Protein AF-A0A5D6XQR3-F1 (afdb_monomer)

Secondary structure (DSSP, 8-state):
--S-TTTT--TT-S---SSS-HHHHHHHHHHHHHHHHHHHH---TT--TTTTHHHHHHHHHHHHHHHHHHHTTTS-GGG-HHHHHHHHHHHHHHHH--SPTTS--SSTTHHHHHHHHHHHHHHHHHHHHHHHHHHHHHHHHS-HHHHHHHHHHHHHHHHHHHHHHHHHHHHT-

Mean predicted aligned error: 10.14 Å

Foldseek 3Di:
DDPPPPPPDPLVPPDPPPDDDPPVVLVVLVLLLVLLLCLLPDPDCQDCPSNRSSNVLVVLVVCLCVPCVVCVPPDDQVVDPSSVVNVNSLLSCLVVPPADPVDDRSRPCSNVSVVVVVVVVVVVVVVVVVVVVVVVVVVVPDDPVVVVVVVVVVVVVVVVVVVVVVVVVVVVD

Sequence (173 aa):
MDRDSFVGMDVDGAGATPGGSRGAHEEKFRVYNDALLHAAACQESSCQAHSGRCHKVKASIDHFVRCYGPRRRSSPIESCDSCSKIWGLLCFHAKTCATPFGQHCVVSQCDYLREKIARKRERDQAELRQARERLQTKLEEWPVERRVAQVEADRQHVLQLIAEIQAERARRQ

pLDDT: mean 83.68, std 18.58, range [28.52, 97.44]

Structure (mmCIF, N/CA/C/O backbone):
data_AF-A0A5D6XQR3-F1
#
_entry.id   AF-A0A5D6XQR3-F1
#
loop_
_atom_site.group_PDB
_atom_site.id
_atom_site.type_symbol
_atom_site.label_atom_id
_atom_site.label_alt_id
_atom_site.label_comp_id
_atom_site.label_asym_id
_atom_site.label_entity_id
_atom_site.label_seq_id
_atom_site.pdbx_PDB_ins_code
_atom_site.Cartn_x
_atom_site.Cartn_y
_atom_site.Cartn_z
_atom_site.occupancy
_atom_site.B_iso_or_equiv
_atom_site.auth_seq_id
_atom_site.auth_comp_id
_atom_site.auth_asym_id
_atom_site.auth_atom_id
_atom_site.pdbx_PDB_model_num
ATOM 1 N N . MET A 1 1 ? -18.770 -8.205 -15.101 1.00 31.78 1 MET A N 1
ATOM 2 C CA . MET A 1 1 ? -18.619 -7.248 -13.984 1.00 31.78 1 MET A CA 1
ATOM 3 C C . MET A 1 1 ? -17.264 -7.504 -13.364 1.00 31.78 1 MET A C 1
ATOM 5 O O . MET A 1 1 ? -17.109 -8.399 -12.539 1.00 31.78 1 MET A O 1
ATOM 9 N N . ASP A 1 2 ? -16.285 -6.802 -13.912 1.00 28.52 2 ASP A N 1
ATOM 10 C CA . ASP A 1 2 ? -14.857 -7.038 -13.768 1.00 28.52 2 ASP A CA 1
ATOM 11 C C . ASP A 1 2 ? -14.371 -6.906 -12.326 1.00 28.52 2 ASP A C 1
ATOM 13 O O . ASP A 1 2 ? -14.610 -5.916 -11.636 1.00 28.52 2 ASP A O 1
ATOM 17 N N . ARG A 1 3 ? -13.678 -7.952 -11.868 1.00 37.22 3 ARG A N 1
ATOM 18 C CA . ARG A 1 3 ? -13.113 -8.088 -10.518 1.00 37.22 3 ARG A CA 1
ATOM 19 C C . ARG A 1 3 ? -11.770 -7.363 -10.353 1.00 37.22 3 ARG A C 1
ATOM 21 O O . ARG A 1 3 ? -11.216 -7.393 -9.257 1.00 37.22 3 ARG A O 1
ATOM 28 N N . ASP A 1 4 ? -11.282 -6.705 -11.407 1.00 33.03 4 ASP A N 1
ATOM 29 C CA . ASP A 1 4 ? -9.886 -6.271 -11.541 1.00 33.03 4 ASP A CA 1
ATOM 30 C C . ASP A 1 4 ? -9.692 -4.792 -11.936 1.00 33.03 4 ASP A C 1
ATOM 32 O O . ASP A 1 4 ? -8.592 -4.381 -12.280 1.00 33.03 4 ASP A O 1
ATOM 36 N N . SER A 1 5 ? -10.695 -3.922 -11.784 1.00 35.81 5 SER A N 1
ATOM 37 C CA . SER A 1 5 ? -10.528 -2.472 -12.039 1.00 35.81 5 SER A CA 1
ATOM 38 C C . SER A 1 5 ? -9.823 -1.693 -10.909 1.00 35.81 5 SER A C 1
ATOM 40 O O . SER A 1 5 ? -9.875 -0.470 -10.872 1.00 35.81 5 SER A O 1
ATOM 42 N N . PHE A 1 6 ? -9.149 -2.374 -9.974 1.00 40.75 6 PHE A N 1
ATOM 43 C CA . PHE A 1 6 ? -8.362 -1.753 -8.891 1.00 40.75 6 PHE A CA 1
ATOM 44 C C . PHE A 1 6 ? -6.855 -1.699 -9.222 1.00 40.75 6 PHE A C 1
ATOM 46 O O . PHE A 1 6 ? -6.012 -1.551 -8.335 1.00 40.75 6 PHE A O 1
ATOM 53 N N . VAL A 1 7 ? -6.487 -1.875 -10.495 1.00 38.91 7 VAL A N 1
ATOM 54 C CA . VAL A 1 7 ? -5.103 -1.774 -10.979 1.00 38.91 7 VAL A CA 1
ATOM 55 C C . VAL A 1 7 ? -4.831 -0.320 -11.362 1.00 38.91 7 VAL A C 1
ATOM 57 O O . VAL A 1 7 ? -4.907 0.083 -12.514 1.00 38.91 7 VAL A O 1
ATOM 60 N N . GLY A 1 8 ? -4.593 0.481 -10.330 1.00 32.59 8 GLY A N 1
ATOM 61 C CA . GLY A 1 8 ? -4.139 1.870 -10.438 1.00 32.59 8 GLY A CA 1
ATOM 62 C C . GLY A 1 8 ? -3.599 2.432 -9.123 1.00 32.59 8 GLY A C 1
ATOM 63 O O . GLY A 1 8 ? -3.288 3.612 -9.040 1.00 32.59 8 GLY A O 1
ATOM 64 N N . MET A 1 9 ? -3.490 1.608 -8.072 1.00 36.25 9 MET A N 1
ATOM 65 C CA . MET A 1 9 ? -2.838 2.015 -6.832 1.00 36.25 9 MET A CA 1
ATOM 66 C C . MET A 1 9 ? -1.393 1.533 -6.836 1.00 36.25 9 MET A C 1
ATOM 68 O O . MET A 1 9 ? -1.039 0.480 -6.279 1.00 36.25 9 MET A O 1
ATOM 72 N N . ASP A 1 10 ? -0.547 2.367 -7.428 1.00 34.56 10 ASP A N 1
ATOM 73 C CA . ASP A 1 10 ? 0.763 2.631 -6.862 1.00 34.56 10 ASP A CA 1
ATOM 74 C C . ASP A 1 10 ? 0.554 2.980 -5.388 1.00 34.56 10 ASP A C 1
ATOM 76 O O . ASP A 1 10 ? 0.169 4.078 -5.001 1.00 34.56 10 ASP A O 1
ATOM 80 N N . VAL A 1 11 ? 0.809 1.999 -4.528 1.00 43.41 11 VAL A N 1
ATOM 81 C CA . VAL A 1 11 ? 0.974 2.197 -3.082 1.00 43.41 11 VAL A CA 1
ATOM 82 C C . VAL A 1 11 ? 2.334 2.869 -2.781 1.00 43.41 11 VAL A C 1
ATOM 84 O O . VAL A 1 11 ? 2.748 2.960 -1.627 1.00 43.41 11 VAL A O 1
ATOM 87 N N . ASP A 1 12 ? 2.978 3.397 -3.827 1.00 35.31 12 ASP A N 1
ATOM 88 C CA . ASP A 1 12 ? 4.048 4.394 -3.809 1.00 35.31 12 ASP A CA 1
ATOM 89 C C . ASP A 1 12 ? 3.540 5.809 -4.188 1.00 35.31 12 ASP A C 1
ATOM 91 O O . ASP A 1 12 ? 4.291 6.778 -4.137 1.00 35.31 12 ASP A O 1
ATOM 95 N N . GLY A 1 13 ? 2.244 5.961 -4.492 1.00 33.31 13 GLY A N 1
ATOM 96 C CA . GLY A 1 13 ? 1.577 7.206 -4.890 1.00 33.31 13 GLY A CA 1
ATOM 97 C C . GLY A 1 13 ? 0.946 8.001 -3.743 1.00 33.31 13 GLY A C 1
ATOM 98 O O . GLY A 1 13 ? -0.035 8.712 -3.950 1.00 33.31 13 GLY A O 1
ATOM 99 N N . ALA A 1 14 ? 1.481 7.918 -2.523 1.00 37.09 14 ALA A N 1
ATOM 100 C CA . ALA A 1 14 ? 1.192 8.928 -1.507 1.00 37.09 14 ALA A CA 1
ATOM 101 C C . ALA A 1 14 ? 2.046 10.169 -1.808 1.00 37.09 14 ALA A C 1
ATOM 103 O O . ALA A 1 14 ? 3.118 10.323 -1.236 1.00 37.09 14 ALA A O 1
ATOM 104 N N . GLY A 1 15 ? 1.587 11.004 -2.748 1.00 32.38 15 GLY A N 1
ATOM 105 C CA . GLY A 1 15 ? 2.102 12.351 -3.008 1.00 32.38 15 GLY A CA 1
ATOM 106 C C . GLY A 1 15 ? 3.623 12.441 -3.137 1.00 32.38 15 GLY A C 1
ATOM 107 O O . GLY A 1 15 ? 4.309 12.797 -2.183 1.00 32.38 15 GLY A O 1
ATOM 108 N N . ALA A 1 16 ? 4.155 1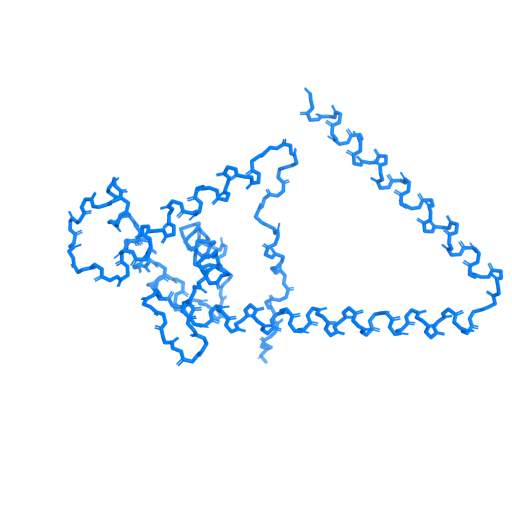2.183 -4.332 1.00 32.00 16 ALA A N 1
ATOM 109 C CA . ALA A 1 16 ? 5.540 12.511 -4.648 1.00 32.00 16 ALA A CA 1
ATOM 110 C C . ALA A 1 16 ? 5.727 14.042 -4.711 1.00 32.00 16 ALA A C 1
ATOM 112 O O . ALA A 1 16 ? 5.756 14.649 -5.778 1.00 32.00 16 ALA A O 1
ATOM 113 N N . THR A 1 17 ? 5.877 14.679 -3.551 1.00 33.94 17 THR A N 1
ATOM 114 C CA . THR A 1 17 ? 6.696 15.882 -3.409 1.00 33.94 17 THR A CA 1
ATOM 115 C C . THR A 1 17 ? 8.164 15.423 -3.361 1.00 33.94 17 THR A C 1
ATOM 117 O O . THR A 1 17 ? 8.584 14.789 -2.393 1.00 33.94 17 THR A O 1
ATOM 120 N N . PRO A 1 18 ? 8.985 15.683 -4.392 1.00 39.22 18 PRO A N 1
ATOM 121 C CA . PRO A 1 18 ? 10.409 15.414 -4.368 1.00 39.22 18 PRO A CA 1
ATOM 122 C C . PRO A 1 18 ? 11.089 16.512 -3.547 1.00 39.22 18 PRO A C 1
ATOM 124 O O . PRO A 1 18 ? 11.074 17.680 -3.929 1.00 39.22 18 PRO A O 1
ATOM 127 N N . GLY A 1 19 ? 11.693 16.139 -2.421 1.00 35.62 19 GLY A N 1
ATOM 128 C CA . GLY A 1 19 ? 12.667 17.007 -1.753 1.00 35.62 19 GLY A CA 1
ATOM 129 C C . GLY A 1 19 ? 12.828 16.795 -0.254 1.00 35.62 19 GLY A C 1
ATOM 130 O O . GLY A 1 19 ? 13.923 16.965 0.264 1.00 35.62 19 GLY A O 1
ATOM 131 N N . GLY A 1 20 ? 11.797 16.340 0.456 1.00 43.81 20 GLY A N 1
ATOM 132 C CA . GLY A 1 20 ? 11.900 16.090 1.892 1.00 43.81 20 GLY A CA 1
ATOM 133 C C . GLY A 1 20 ? 10.662 15.388 2.432 1.00 43.81 20 GLY A C 1
ATOM 134 O O . GLY A 1 20 ? 9.575 15.579 1.903 1.00 43.81 20 GLY A O 1
ATOM 135 N N . SER A 1 21 ? 10.826 14.599 3.500 1.00 52.78 21 SER A N 1
ATOM 136 C CA . SER A 1 21 ? 9.7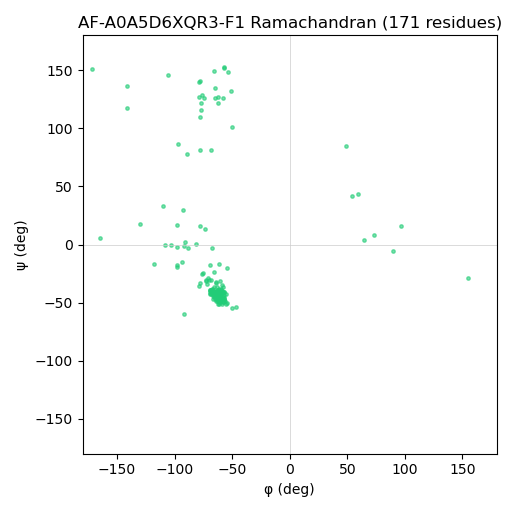44 13.988 4.300 1.00 52.78 21 SER A CA 1
ATOM 137 C C . SER A 1 21 ? 9.321 12.533 4.005 1.00 52.78 21 SER A C 1
ATOM 139 O O . SER A 1 21 ? 8.313 12.093 4.548 1.00 52.78 21 SER A O 1
ATOM 141 N N . ARG A 1 22 ? 10.084 11.692 3.281 1.00 56.75 22 ARG A N 1
ATOM 142 C CA . ARG A 1 22 ? 9.806 10.227 3.334 1.00 56.75 22 ARG A CA 1
ATOM 143 C C . ARG A 1 22 ? 9.956 9.681 4.762 1.00 56.75 22 ARG A C 1
ATOM 145 O O . ARG A 1 22 ? 9.067 8.990 5.243 1.00 56.75 22 ARG A O 1
ATOM 152 N N . GLY A 1 23 ? 11.024 10.079 5.459 1.00 60.25 23 GLY A N 1
ATOM 153 C CA . GLY A 1 23 ? 11.268 9.683 6.852 1.00 60.25 23 GLY A CA 1
ATOM 154 C C . GLY A 1 23 ? 10.279 10.289 7.854 1.00 60.25 23 GLY A C 1
ATOM 155 O O . GLY A 1 23 ? 9.772 9.582 8.714 1.00 60.25 23 GLY A O 1
ATOM 156 N N . ALA A 1 24 ? 9.936 11.575 7.720 1.00 68.00 24 ALA A N 1
ATOM 157 C CA . ALA A 1 24 ? 9.005 12.227 8.647 1.00 68.00 24 ALA A CA 1
ATOM 158 C C . ALA A 1 24 ? 7.543 11.778 8.444 1.00 68.00 24 ALA A C 1
ATOM 160 O O . ALA A 1 24 ? 6.783 11.681 9.409 1.00 68.00 24 ALA A O 1
ATOM 161 N N . HIS A 1 25 ? 7.146 11.441 7.212 1.00 72.19 25 HIS A N 1
ATOM 162 C CA . HIS A 1 25 ? 5.844 10.830 6.943 1.00 72.19 25 HIS A CA 1
ATOM 163 C C . HIS A 1 25 ? 5.749 9.396 7.489 1.00 72.19 25 HIS A C 1
ATOM 165 O O . HIS A 1 25 ? 4.723 9.020 8.057 1.00 72.19 25 HIS A O 1
ATOM 171 N N . GLU A 1 26 ? 6.823 8.611 7.372 1.00 79.38 26 GLU A N 1
ATOM 172 C CA . GLU A 1 26 ? 6.895 7.265 7.948 1.00 79.38 26 GLU A CA 1
ATOM 173 C C . GLU A 1 26 ? 6.857 7.297 9.482 1.00 79.38 26 GLU A C 1
ATOM 175 O O . GLU A 1 26 ? 6.100 6.543 10.089 1.00 79.38 26 GLU A O 1
ATOM 180 N N . GLU A 1 27 ? 7.591 8.219 10.109 1.00 84.00 27 GLU A N 1
ATOM 181 C CA . GLU A 1 27 ? 7.589 8.395 11.565 1.00 84.00 27 GLU A CA 1
ATOM 182 C C . GLU A 1 27 ? 6.199 8.764 12.092 1.00 84.00 27 GLU A C 1
ATOM 184 O O . GLU A 1 27 ? 5.710 8.190 13.067 1.00 84.00 27 GLU A O 1
ATOM 189 N N . LYS A 1 28 ? 5.490 9.653 11.385 1.00 85.69 28 LYS A N 1
ATOM 190 C CA . LYS A 1 28 ? 4.088 9.945 11.692 1.00 85.69 28 LYS A CA 1
ATOM 191 C C . LYS A 1 28 ? 3.254 8.662 11.669 1.00 85.69 28 LYS A C 1
ATOM 193 O O . LYS A 1 28 ? 2.511 8.412 12.614 1.00 85.69 28 LYS A O 1
ATOM 198 N N . PHE A 1 29 ? 3.371 7.833 10.632 1.00 87.44 29 PHE A N 1
ATOM 199 C CA . PHE A 1 29 ? 2.627 6.575 10.588 1.00 87.44 29 PHE A CA 1
ATOM 200 C C . PHE A 1 29 ? 3.009 5.605 11.704 1.00 87.44 29 PHE A C 1
ATOM 202 O O . PHE A 1 29 ? 2.103 4.972 12.235 1.00 87.44 29 PHE A O 1
ATOM 209 N N . ARG A 1 30 ? 4.279 5.525 12.118 1.00 90.62 30 ARG A N 1
ATOM 210 C CA . ARG A 1 30 ? 4.698 4.707 13.272 1.00 90.62 30 ARG A CA 1
ATOM 211 C C . ARG A 1 30 ? 3.978 5.129 14.551 1.00 90.62 30 ARG A C 1
ATOM 213 O O . ARG A 1 30 ? 3.299 4.312 15.164 1.00 90.62 30 ARG A O 1
ATOM 220 N N . VAL A 1 31 ? 4.001 6.422 14.872 1.0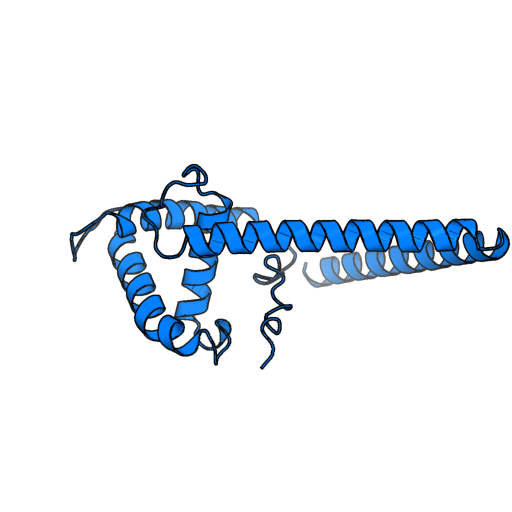0 90.12 31 VAL A N 1
ATOM 221 C CA . VAL A 1 31 ? 3.318 6.975 16.055 1.00 90.12 31 VAL A CA 1
ATOM 222 C C . VAL A 1 31 ? 1.804 6.720 16.024 1.00 90.12 31 VAL A C 1
ATOM 224 O O . VAL A 1 31 ? 1.187 6.435 17.054 1.00 90.12 31 VAL A O 1
ATOM 227 N N . TYR A 1 32 ? 1.177 6.831 14.850 1.00 91.62 32 TYR A N 1
ATOM 228 C CA . TYR A 1 32 ? -0.251 6.539 14.692 1.00 91.62 32 TYR A CA 1
ATOM 229 C C . TYR A 1 32 ? -0.559 5.033 14.668 1.00 91.62 32 TYR A C 1
ATOM 231 O O . TYR A 1 32 ? -1.670 4.652 15.033 1.00 91.62 32 TYR A O 1
ATOM 239 N N . ASN A 1 33 ? 0.390 4.179 14.282 1.00 93.56 33 ASN A N 1
ATOM 240 C CA . ASN A 1 33 ? 0.237 2.725 14.265 1.00 93.56 33 ASN A CA 1
ATOM 241 C C . ASN A 1 33 ? 0.158 2.151 15.685 1.00 93.56 33 ASN A C 1
ATOM 243 O O . ASN A 1 33 ? -0.687 1.299 15.950 1.00 93.56 33 ASN A O 1
ATOM 247 N N . ASP A 1 34 ? 0.949 2.680 16.617 1.00 92.94 34 ASP A N 1
ATOM 248 C CA . ASP A 1 34 ? 0.853 2.291 18.029 1.00 92.94 34 ASP A CA 1
ATOM 249 C C . ASP A 1 34 ? -0.509 2.682 18.617 1.00 92.94 34 ASP A C 1
ATOM 251 O O . ASP A 1 34 ? -1.174 1.885 19.280 1.00 92.94 34 ASP A O 1
ATOM 255 N N . ALA A 1 35 ? -0.980 3.893 18.299 1.00 94.00 35 ALA A N 1
ATOM 256 C CA . ALA A 1 35 ? -2.309 4.343 18.701 1.00 94.00 35 ALA A CA 1
ATOM 257 C C . ALA A 1 35 ? -3.431 3.508 18.059 1.00 94.00 35 ALA A C 1
ATOM 259 O O . ALA A 1 35 ? -4.465 3.306 18.691 1.00 94.00 35 ALA A O 1
ATOM 260 N N . LEU A 1 36 ? -3.239 3.018 16.829 1.00 95.06 36 LEU A N 1
ATOM 261 C CA . LEU A 1 36 ? -4.174 2.130 16.133 1.00 95.06 36 LEU A CA 1
ATOM 262 C C . LEU A 1 36 ? -4.278 0.763 16.805 1.00 95.06 36 LEU A C 1
ATOM 264 O O . LEU A 1 36 ? -5.390 0.292 17.042 1.00 95.06 36 LEU A O 1
ATOM 268 N N . LEU A 1 37 ? -3.140 0.155 17.139 1.00 94.69 37 LEU A N 1
ATOM 269 C CA . LEU A 1 37 ? -3.084 -1.106 17.877 1.00 94.69 37 LEU A CA 1
ATOM 270 C C . LEU A 1 37 ? -3.812 -0.991 19.217 1.00 94.69 37 LEU A C 1
ATOM 272 O O . LEU A 1 37 ? -4.667 -1.817 19.534 1.00 94.69 37 LEU A O 1
ATOM 276 N N . HIS A 1 38 ? -3.527 0.073 19.968 1.00 95.19 38 HIS A N 1
ATOM 277 C CA . HIS A 1 38 ? -4.215 0.337 21.223 1.00 95.19 38 HIS A CA 1
ATOM 278 C C . HIS A 1 38 ? -5.720 0.572 21.012 1.00 95.19 38 HIS A C 1
ATOM 280 O O . HIS A 1 38 ? -6.540 -0.038 21.696 1.00 95.19 38 HIS A O 1
ATOM 286 N N . ALA A 1 39 ? -6.105 1.419 20.052 1.00 95.06 39 ALA A N 1
ATOM 287 C CA . ALA A 1 39 ? -7.504 1.736 19.766 1.00 95.06 39 ALA A CA 1
ATOM 288 C C . ALA A 1 39 ? -8.333 0.498 19.395 1.00 95.06 39 ALA A C 1
ATOM 290 O O . ALA A 1 39 ? -9.501 0.435 19.772 1.00 95.06 39 ALA A O 1
ATOM 291 N N . ALA A 1 40 ? -7.734 -0.475 18.702 1.00 92.44 40 ALA A N 1
ATOM 292 C CA . ALA A 1 40 ? -8.390 -1.717 18.303 1.00 92.44 40 ALA A CA 1
ATOM 293 C C . ALA A 1 40 ? -8.724 -2.649 19.484 1.00 92.44 40 ALA A C 1
ATOM 295 O O . ALA A 1 40 ? -9.712 -3.374 19.422 1.00 92.44 40 ALA A O 1
ATOM 296 N N . ALA A 1 41 ? -7.932 -2.618 20.561 1.00 91.88 41 ALA A N 1
ATOM 297 C CA . ALA A 1 41 ? -8.167 -3.415 21.772 1.00 91.88 41 ALA A CA 1
ATOM 298 C C . ALA A 1 41 ? -8.882 -2.632 22.891 1.00 91.88 41 ALA A C 1
ATOM 300 O O . ALA A 1 41 ? -9.436 -3.215 23.822 1.00 91.88 41 ALA A O 1
ATOM 301 N N . CYS A 1 42 ? -8.859 -1.302 22.830 1.00 94.56 42 CYS A N 1
ATOM 302 C CA . CYS A 1 42 ? -9.394 -0.435 23.869 1.00 94.56 42 CYS A CA 1
ATOM 303 C C . CYS A 1 42 ? -10.930 -0.380 23.819 1.00 94.56 42 CYS A C 1
ATOM 305 O O . CYS A 1 42 ? -11.509 -0.007 22.801 1.00 94.56 42 CYS A O 1
ATOM 307 N N . GLN A 1 43 ? -11.599 -0.618 24.949 1.00 92.44 43 GLN A N 1
ATOM 308 C CA . GLN A 1 43 ? -13.062 -0.488 25.073 1.00 92.44 43 GLN A CA 1
ATOM 309 C C . GLN A 1 43 ? -13.508 0.893 25.582 1.00 92.44 43 GLN A C 1
ATOM 311 O O . GLN A 1 43 ? -14.662 1.274 25.417 1.00 92.44 43 GLN A O 1
ATOM 316 N N . GLU A 1 44 ? -12.594 1.687 26.143 1.00 93.19 44 GLU A N 1
ATOM 317 C CA . GLU A 1 44 ? -12.930 2.974 26.753 1.00 93.19 44 GLU A CA 1
ATOM 318 C C . GLU A 1 44 ? -13.224 4.065 25.709 1.00 93.19 44 GLU A C 1
ATOM 320 O O . GLU A 1 44 ? -12.418 4.334 24.811 1.00 93.19 44 GLU A O 1
ATOM 325 N N . SER A 1 45 ? -14.387 4.708 25.815 1.00 86.25 45 SER A N 1
ATOM 326 C CA . SER A 1 45 ? -14.870 5.710 24.853 1.00 86.25 45 SER A CA 1
ATOM 327 C C . SER A 1 45 ? -14.099 7.037 24.919 1.00 86.25 45 SER A C 1
ATOM 329 O O . SER A 1 45 ? -13.857 7.664 23.883 1.00 86.25 45 SER A O 1
ATOM 331 N N . SER A 1 46 ? -13.650 7.432 26.113 1.00 87.88 46 SER A N 1
ATOM 332 C CA . SER A 1 46 ? -12.918 8.676 26.400 1.00 87.88 46 SER A CA 1
ATOM 333 C C . SER A 1 46 ? -11.441 8.446 26.752 1.00 87.88 46 SER A C 1
ATOM 335 O O . SER A 1 46 ? -10.866 9.173 27.563 1.00 87.88 46 SER A O 1
ATOM 337 N N . CYS A 1 47 ? -10.815 7.434 26.148 1.00 92.31 47 CYS A N 1
ATOM 338 C CA . CYS A 1 47 ? -9.429 7.070 26.433 1.00 92.31 47 CYS A CA 1
ATOM 339 C C . CYS A 1 47 ? -8.435 8.177 26.024 1.00 92.31 47 CYS A C 1
ATOM 341 O O . CYS A 1 47 ? -8.384 8.588 24.860 1.00 92.31 47 CYS A O 1
ATOM 343 N N . GLN A 1 48 ? -7.595 8.609 26.970 1.00 92.06 48 GLN A N 1
ATOM 344 C CA . GLN A 1 48 ? -6.566 9.641 26.763 1.00 92.06 48 GLN A CA 1
ATOM 345 C C . GLN A 1 48 ? -5.195 9.083 26.336 1.00 92.06 48 GLN A C 1
ATOM 347 O O . GLN A 1 48 ? -4.246 9.847 26.133 1.00 92.06 48 GLN A O 1
ATOM 352 N N . ALA A 1 49 ? -5.071 7.764 26.155 1.00 91.12 49 ALA A N 1
ATOM 353 C CA . ALA A 1 49 ? -3.824 7.126 25.739 1.00 91.12 49 ALA A CA 1
ATOM 354 C C . ALA A 1 49 ? -3.292 7.678 24.400 1.00 91.12 49 ALA A C 1
ATOM 356 O O . ALA A 1 49 ? -4.046 8.141 23.533 1.00 91.12 49 ALA A O 1
ATOM 357 N N . HIS A 1 50 ? -1.967 7.613 24.227 1.00 90.50 50 HIS A N 1
ATOM 358 C CA . HIS A 1 50 ? -1.245 8.164 23.072 1.00 90.50 50 HIS A CA 1
ATOM 359 C C . HIS A 1 50 ? -1.550 9.652 22.824 1.00 90.50 50 HIS A C 1
ATOM 361 O O . HIS A 1 50 ? -1.754 10.061 21.681 1.00 90.50 50 HIS A O 1
ATOM 367 N N . SER A 1 51 ? -1.613 10.460 2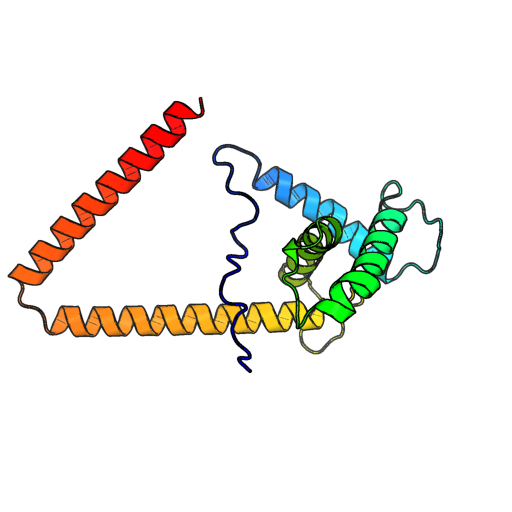3.888 1.00 90.56 51 SER A N 1
ATOM 368 C CA . SER A 1 51 ? -1.917 11.899 23.808 1.00 90.56 51 SER A CA 1
ATOM 369 C C . SER A 1 51 ? -3.289 12.179 23.166 1.00 90.56 51 SER A C 1
ATOM 371 O O . SER A 1 51 ? -3.413 13.026 22.279 1.00 90.56 51 SER A O 1
ATOM 373 N N . GLY A 1 52 ? -4.311 11.404 23.547 1.00 89.56 52 GLY A N 1
ATOM 374 C CA . GLY A 1 52 ? -5.677 11.516 23.019 1.00 89.56 52 GLY A CA 1
ATOM 375 C C . GLY A 1 52 ? -5.864 11.002 21.584 1.00 89.56 52 GLY A C 1
ATOM 376 O O . GLY A 1 52 ? -6.931 11.180 20.990 1.00 89.56 52 GLY A O 1
ATOM 377 N N . ARG A 1 53 ? -4.850 10.359 20.985 1.00 91.62 53 ARG A N 1
ATOM 378 C CA . ARG A 1 53 ? -4.959 9.798 19.625 1.00 91.62 53 ARG A CA 1
ATOM 379 C C . ARG A 1 53 ? -5.861 8.570 19.568 1.00 91.62 53 ARG A C 1
ATOM 381 O O . ARG A 1 53 ? -6.492 8.377 18.534 1.00 91.62 53 ARG A O 1
ATOM 388 N N . CYS A 1 54 ? -5.972 7.793 20.650 1.00 93.69 54 CYS A N 1
ATOM 389 C CA . CYS A 1 54 ? -6.854 6.622 20.716 1.00 93.69 54 CYS A CA 1
ATOM 390 C C . CYS A 1 54 ? -8.283 6.965 20.260 1.00 93.69 54 CYS A C 1
ATOM 392 O O . CYS A 1 54 ? -8.782 6.390 19.293 1.00 93.69 54 CYS A O 1
ATOM 394 N N . HIS A 1 55 ? -8.894 7.983 20.874 1.00 92.38 55 HIS A N 1
ATOM 395 C CA . HIS A 1 55 ? -10.241 8.442 20.531 1.00 92.38 55 HIS A CA 1
ATOM 396 C C . HIS A 1 55 ? -10.370 8.862 19.053 1.00 92.38 55 HIS A C 1
ATOM 398 O O . HIS A 1 55 ? -11.306 8.456 18.363 1.00 92.38 55 HIS A O 1
ATOM 404 N N . LYS A 1 56 ? -9.392 9.614 18.525 1.00 91.44 56 LYS A N 1
ATOM 405 C CA . LYS A 1 56 ? -9.381 10.050 17.114 1.00 91.44 56 LYS A CA 1
ATOM 406 C C . LYS A 1 56 ? -9.283 8.877 16.141 1.00 91.44 56 LYS A C 1
ATOM 408 O O . LYS A 1 56 ? -9.936 8.881 15.096 1.00 91.44 56 LYS A O 1
ATOM 413 N N . VAL A 1 57 ? -8.460 7.882 16.468 1.00 93.12 57 VAL A N 1
ATOM 414 C CA . VAL A 1 57 ? -8.293 6.691 15.635 1.00 93.12 57 VAL A CA 1
ATOM 415 C C . VAL A 1 57 ? -9.561 5.838 15.660 1.00 93.12 57 VAL A C 1
ATOM 417 O O . VAL A 1 57 ? -10.020 5.454 14.588 1.00 93.12 57 VAL A O 1
ATOM 420 N N . LYS A 1 58 ? -10.195 5.638 16.824 1.00 93.31 58 LYS A N 1
ATOM 421 C CA . LYS A 1 58 ? -11.502 4.959 16.919 1.00 93.31 58 LYS A CA 1
ATOM 422 C C . LYS A 1 58 ? -12.557 5.624 16.039 1.00 93.31 58 LYS A C 1
ATOM 424 O O . LYS A 1 58 ? -13.131 4.965 15.179 1.00 93.31 58 LYS A O 1
ATOM 429 N N . ALA A 1 59 ? -12.721 6.942 16.161 1.00 92.94 59 ALA A N 1
ATOM 430 C CA . ALA A 1 59 ? -13.659 7.698 15.332 1.00 92.94 59 ALA A CA 1
ATOM 431 C C . ALA A 1 59 ? -13.364 7.559 13.824 1.00 92.94 59 ALA A C 1
ATOM 433 O O . ALA A 1 59 ? -14.280 7.471 13.006 1.00 92.94 59 ALA A O 1
ATOM 434 N N . SER A 1 60 ? -12.082 7.499 13.445 1.00 92.94 60 SER A N 1
ATOM 435 C CA . SER A 1 60 ? -11.668 7.298 12.050 1.00 92.94 60 SER A CA 1
ATOM 436 C C . SER A 1 60 ? -11.997 5.890 11.539 1.00 92.94 60 SER A C 1
ATOM 438 O O . SER A 1 60 ? -12.440 5.749 10.398 1.00 92.94 60 SER A O 1
ATOM 440 N N . ILE A 1 61 ? -11.819 4.857 12.370 1.00 92.44 61 ILE A N 1
ATOM 441 C CA . ILE A 1 61 ? -12.211 3.472 12.056 1.00 92.44 61 ILE A CA 1
ATOM 442 C C . ILE A 1 61 ? -13.732 3.376 11.911 1.00 92.44 61 ILE A C 1
ATOM 444 O O . ILE A 1 61 ? -14.216 2.825 10.923 1.00 92.44 61 ILE A O 1
ATOM 448 N N . ASP A 1 62 ? -14.487 3.958 12.842 1.00 93.31 62 ASP A N 1
ATOM 449 C CA . ASP A 1 62 ? -15.951 3.948 12.807 1.00 93.31 62 ASP A CA 1
ATOM 450 C C . ASP A 1 62 ? -16.484 4.623 11.543 1.00 93.31 62 ASP A C 1
ATOM 452 O O . ASP A 1 62 ? -17.344 4.073 10.848 1.00 93.31 62 ASP A O 1
ATOM 456 N N . HIS A 1 63 ? -15.934 5.792 11.199 1.00 94.50 63 HIS A N 1
ATOM 457 C CA . HIS A 1 63 ? -16.253 6.464 9.946 1.00 94.50 63 HIS A CA 1
ATOM 458 C C . HIS A 1 63 ? -15.918 5.581 8.743 1.00 94.50 63 HIS A C 1
ATOM 460 O O . HIS A 1 63 ? -16.748 5.434 7.851 1.00 94.50 63 HIS A O 1
ATOM 466 N N . PHE A 1 64 ? -14.733 4.968 8.710 1.00 93.56 64 PHE A N 1
ATOM 467 C CA . PHE A 1 64 ? -14.322 4.105 7.607 1.00 93.56 64 PHE A CA 1
ATOM 468 C C . PHE A 1 64 ? -15.301 2.947 7.384 1.00 93.56 64 PHE A C 1
ATOM 470 O O . PHE A 1 64 ? -15.734 2.703 6.257 1.00 93.56 64 PHE A O 1
ATOM 477 N N . VAL A 1 65 ? -15.678 2.246 8.455 1.00 91.50 65 VAL A N 1
ATOM 478 C CA . VAL A 1 65 ? -16.588 1.096 8.382 1.00 91.50 65 VAL A CA 1
ATOM 479 C C . VAL A 1 65 ? -17.975 1.529 7.908 1.00 91.50 65 VAL A C 1
ATOM 481 O O . VAL A 1 65 ? -18.566 0.854 7.066 1.00 91.50 65 VAL A O 1
ATOM 484 N N . ARG A 1 66 ? -18.476 2.673 8.389 1.00 93.94 66 ARG A N 1
ATOM 485 C CA . ARG A 1 66 ? -19.810 3.192 8.041 1.00 93.94 66 ARG A CA 1
ATOM 486 C C . ARG A 1 66 ? -19.869 3.868 6.668 1.00 93.94 66 ARG A C 1
ATOM 488 O O . ARG A 1 66 ? -20.894 3.788 6.003 1.00 93.94 66 ARG A O 1
ATOM 495 N N . CYS A 1 67 ? -18.793 4.525 6.240 1.00 94.00 67 CYS A N 1
ATOM 496 C CA . CYS A 1 67 ? -18.726 5.257 4.975 1.00 94.00 67 CYS A CA 1
ATOM 497 C C . CYS A 1 67 ? -18.195 4.382 3.839 1.00 94.00 67 CYS A C 1
ATOM 499 O O . CYS A 1 67 ? -18.884 4.178 2.841 1.00 94.00 67 CYS A O 1
ATOM 501 N N . TYR A 1 68 ? -16.970 3.865 3.967 1.00 91.06 68 TYR A N 1
ATOM 502 C CA . TYR A 1 68 ? -16.333 3.108 2.892 1.00 91.06 68 TYR A CA 1
ATOM 503 C C . TYR A 1 68 ? -16.847 1.671 2.802 1.00 91.06 68 TYR A C 1
ATOM 505 O O . T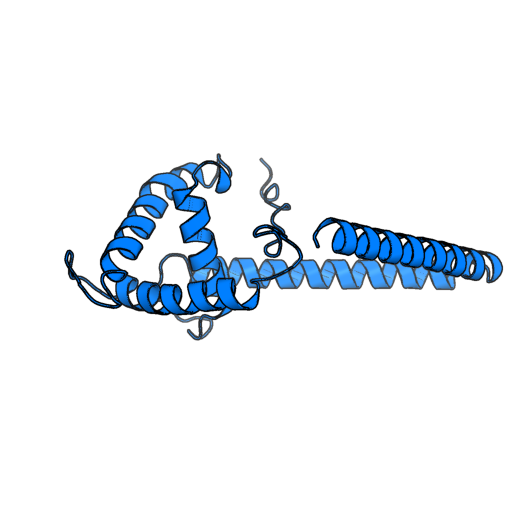YR A 1 68 ? -17.013 1.156 1.699 1.00 91.06 68 TYR A O 1
ATOM 513 N N . GLY A 1 69 ? -17.159 1.037 3.937 1.00 87.44 69 GLY A N 1
ATOM 514 C CA . GLY A 1 69 ? -17.653 -0.344 3.987 1.00 87.44 69 GLY A CA 1
ATOM 515 C C . GLY A 1 69 ? -18.768 -0.650 2.968 1.00 87.44 69 GLY A C 1
ATOM 516 O O . GLY A 1 69 ? -18.587 -1.569 2.161 1.00 87.44 69 GLY A O 1
ATOM 517 N N . PRO A 1 70 ? -19.871 0.126 2.931 1.00 91.50 70 PRO A N 1
ATOM 518 C CA . PRO A 1 70 ? -20.963 -0.068 1.972 1.00 91.50 70 PRO A CA 1
ATOM 519 C C . PRO A 1 70 ? -20.583 0.235 0.517 1.00 91.50 70 PRO A C 1
ATOM 521 O O . PRO A 1 70 ? -21.004 -0.474 -0.396 1.00 91.50 70 PRO A O 1
ATOM 524 N N . ARG A 1 71 ? -19.764 1.268 0.283 1.00 92.12 71 ARG A N 1
ATOM 525 C CA . ARG A 1 71 ? -19.431 1.755 -1.069 1.00 92.12 71 ARG A CA 1
ATOM 526 C C . ARG A 1 71 ? -18.177 1.131 -1.682 1.00 92.12 71 ARG A C 1
ATOM 528 O O . ARG A 1 71 ? -17.868 1.417 -2.832 1.00 92.12 71 ARG A O 1
ATOM 535 N N . ARG A 1 72 ? -17.471 0.245 -0.971 1.00 85.81 72 ARG A N 1
ATOM 536 C CA . ARG A 1 72 ? -16.192 -0.360 -1.406 1.00 85.81 72 ARG A CA 1
ATOM 537 C C . ARG A 1 72 ? -16.223 -1.047 -2.779 1.00 85.81 72 ARG A C 1
ATOM 539 O O . ARG A 1 72 ? -15.171 -1.329 -3.337 1.00 85.81 72 ARG A O 1
ATOM 546 N N . ARG A 1 73 ? -17.412 -1.409 -3.277 1.00 85.38 73 ARG A N 1
ATOM 547 C CA . ARG A 1 73 ? -17.615 -2.058 -4.587 1.00 85.38 73 ARG A CA 1
ATOM 548 C C . ARG A 1 73 ? -18.014 -1.087 -5.698 1.00 85.38 73 ARG A C 1
ATOM 550 O O . ARG A 1 73 ? -17.944 -1.460 -6.858 1.00 85.38 73 ARG A O 1
ATOM 557 N N . SER A 1 74 ? -18.478 0.106 -5.347 1.00 88.44 74 SER A N 1
ATOM 558 C CA . SER A 1 74 ? -19.082 1.062 -6.279 1.00 88.44 74 SER A CA 1
ATOM 559 C C . SER A 1 74 ? -18.314 2.375 -6.375 1.00 88.44 74 SER A C 1
ATOM 561 O O . SER A 1 74 ? -18.529 3.129 -7.316 1.00 88.44 74 SER A O 1
ATOM 563 N N . SER A 1 75 ? -17.438 2.672 -5.414 1.00 88.25 75 SER A N 1
ATOM 564 C CA . SER A 1 75 ? -16.788 3.970 -5.305 1.00 88.25 75 SER A CA 1
ATOM 565 C C . SER A 1 75 ? -15.323 3.836 -4.873 1.00 88.25 75 SER A C 1
ATOM 567 O O . SER A 1 75 ? -15.032 3.068 -3.948 1.00 88.25 75 SER A O 1
ATOM 569 N N . PRO A 1 76 ? -14.407 4.590 -5.509 1.00 89.44 76 PRO A N 1
ATOM 570 C CA . PRO A 1 76 ? -12.998 4.614 -5.139 1.00 89.44 76 PRO A CA 1
ATOM 571 C C . PRO A 1 76 ? -12.813 5.210 -3.742 1.00 89.44 76 PRO A C 1
ATOM 573 O O . PRO A 1 76 ? -13.588 6.059 -3.290 1.00 89.44 76 PRO A O 1
ATOM 576 N N . ILE A 1 77 ? -11.791 4.763 -3.021 1.00 86.94 77 ILE A N 1
ATOM 577 C CA . ILE A 1 77 ? -11.599 5.144 -1.620 1.00 86.94 77 ILE A CA 1
ATOM 578 C C . ILE A 1 77 ? -11.327 6.641 -1.448 1.00 86.94 77 ILE A C 1
ATOM 580 O O . ILE A 1 77 ? -11.802 7.247 -0.483 1.00 86.94 77 ILE A O 1
ATOM 584 N N . GLU A 1 78 ? -10.669 7.226 -2.445 1.00 89.12 78 GLU A N 1
ATOM 585 C CA . GLU A 1 78 ? -10.295 8.628 -2.603 1.00 89.12 78 GLU A CA 1
ATOM 586 C C . GLU A 1 78 ? -11.502 9.561 -2.665 1.00 89.12 78 GLU A C 1
ATOM 588 O O . GLU A 1 78 ? -11.361 10.751 -2.414 1.00 89.12 78 GLU A O 1
ATOM 593 N N . SER A 1 79 ? -12.711 9.042 -2.908 1.00 91.25 79 SER A N 1
ATOM 594 C CA . SER A 1 79 ? -13.923 9.865 -2.883 1.00 91.25 79 SER A CA 1
ATOM 595 C C . SER A 1 79 ? -14.277 10.394 -1.479 1.00 91.25 79 SER A C 1
ATOM 597 O O . SER A 1 79 ? -15.285 11.079 -1.319 1.00 91.25 79 SER A O 1
ATOM 599 N N . CYS A 1 80 ? -13.522 10.018 -0.441 1.00 90.81 80 CYS A N 1
ATOM 600 C CA . CYS A 1 80 ? -13.654 10.557 0.906 1.00 90.81 80 CYS A CA 1
ATOM 601 C C . CYS A 1 80 ? -12.274 10.735 1.550 1.00 90.81 80 CYS A C 1
ATOM 603 O O . CYS A 1 80 ? -11.581 9.754 1.839 1.00 90.81 80 CYS A O 1
ATOM 605 N N . ASP A 1 81 ? -11.923 11.980 1.869 1.00 90.56 81 ASP A N 1
ATOM 606 C CA . ASP A 1 81 ? -10.633 12.336 2.471 1.00 90.56 81 ASP A CA 1
ATOM 607 C C . ASP A 1 81 ? -10.362 11.610 3.792 1.00 90.56 81 ASP A C 1
ATOM 609 O O . ASP A 1 81 ? -9.242 11.164 4.053 1.00 90.56 81 A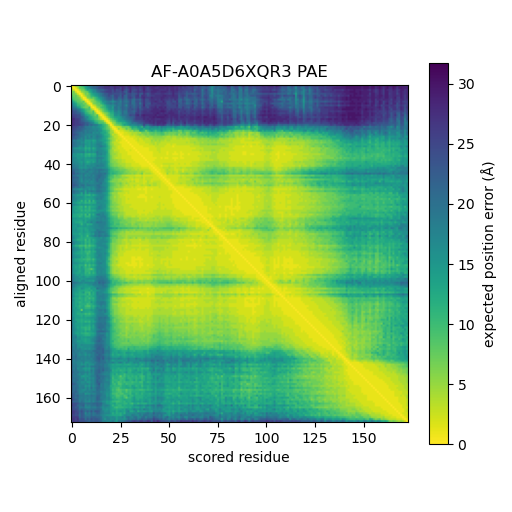SP A O 1
ATOM 613 N N . SER A 1 82 ? -11.384 11.470 4.640 1.00 89.69 82 SER A N 1
ATOM 614 C CA . SER A 1 82 ? -11.262 10.771 5.923 1.00 89.69 82 SER A CA 1
ATOM 615 C C . SER A 1 82 ? -10.968 9.283 5.724 1.00 89.69 82 SER A C 1
ATOM 617 O O . SER A 1 82 ? -10.100 8.736 6.406 1.00 89.69 82 SER A O 1
ATOM 619 N N . CYS A 1 83 ? -11.632 8.642 4.754 1.00 91.50 83 CYS A N 1
ATOM 620 C CA . CYS A 1 83 ? -11.394 7.240 4.406 1.00 91.50 83 CYS A CA 1
ATOM 621 C C . CYS A 1 83 ? -9.996 7.034 3.810 1.00 91.50 83 CYS A C 1
ATOM 623 O O . CYS A 1 83 ? -9.306 6.094 4.199 1.00 91.50 83 CYS A O 1
ATOM 625 N N . SER A 1 84 ? -9.558 7.926 2.919 1.00 91.12 84 SER A N 1
ATOM 626 C CA . SER A 1 84 ? -8.224 7.871 2.310 1.00 91.12 84 SER A CA 1
ATOM 627 C C . SER A 1 84 ? -7.105 7.956 3.363 1.00 91.12 84 SER A C 1
ATOM 629 O O . SER A 1 84 ? -6.173 7.148 3.365 1.00 91.12 84 SER A O 1
ATOM 631 N N . LYS A 1 85 ? -7.237 8.858 4.348 1.00 88.94 85 LYS A N 1
ATOM 632 C CA . LYS A 1 85 ? -6.248 9.027 5.432 1.00 88.94 85 LYS A CA 1
ATOM 633 C C . LYS A 1 85 ? -6.098 7.782 6.309 1.00 88.94 85 LYS A C 1
ATOM 635 O O . LYS A 1 85 ? -4.978 7.323 6.534 1.00 88.94 85 LYS A O 1
ATOM 640 N N . ILE A 1 86 ? -7.206 7.232 6.814 1.00 92.62 86 ILE A N 1
ATOM 641 C CA . ILE A 1 86 ? -7.158 6.039 7.677 1.00 92.62 86 ILE A CA 1
ATOM 642 C C . ILE A 1 86 ? -6.756 4.789 6.890 1.00 92.62 86 ILE A C 1
ATOM 644 O O . ILE A 1 86 ? -6.067 3.926 7.424 1.00 92.62 86 ILE A O 1
ATOM 648 N N . TRP A 1 87 ? -7.090 4.717 5.600 1.00 92.56 87 TRP A N 1
ATOM 649 C CA . TRP A 1 87 ? -6.639 3.634 4.731 1.00 92.56 87 TRP A CA 1
ATOM 650 C C . TRP A 1 87 ? -5.127 3.570 4.577 1.00 92.56 87 TRP A C 1
ATOM 652 O O . TRP A 1 87 ? -4.561 2.479 4.638 1.00 92.56 87 TRP A O 1
ATOM 662 N N . GLY A 1 88 ? -4.465 4.721 4.424 1.00 91.38 88 GLY A N 1
ATOM 663 C CA . GLY A 1 88 ? -3.004 4.788 4.403 1.00 91.38 88 GLY A CA 1
ATOM 664 C C . GLY A 1 88 ? -2.390 4.193 5.672 1.00 91.38 88 GLY A C 1
ATOM 665 O O . GLY A 1 88 ? -1.471 3.379 5.591 1.00 91.38 88 GLY A O 1
ATOM 666 N N . LEU A 1 89 ? -2.961 4.519 6.837 1.00 92.81 89 LEU A N 1
ATOM 667 C CA . LEU A 1 89 ? -2.526 3.973 8.123 1.00 92.81 89 LEU A CA 1
ATOM 668 C C . LEU A 1 89 ? -2.791 2.459 8.236 1.00 92.81 89 LEU A C 1
ATOM 670 O O . LEU A 1 89 ? -1.911 1.726 8.675 1.00 92.81 89 LEU A O 1
ATOM 674 N N . LEU A 1 90 ? -3.957 1.973 7.799 1.00 93.75 90 LEU A N 1
ATOM 675 C CA . LEU A 1 90 ? -4.277 0.538 7.779 1.00 93.75 90 LEU A CA 1
ATOM 676 C C . LEU A 1 90 ? -3.341 -0.244 6.843 1.00 93.75 90 LEU A C 1
ATOM 678 O O . LEU A 1 90 ? -2.870 -1.324 7.194 1.00 93.75 90 LEU A O 1
ATOM 682 N N . CYS A 1 91 ? -3.026 0.310 5.668 1.00 93.00 91 CYS A N 1
ATOM 683 C CA . CYS A 1 91 ? -2.047 -0.269 4.749 1.00 93.00 91 CYS A CA 1
ATOM 684 C C . CYS A 1 91 ? -0.642 -0.290 5.361 1.00 93.00 91 CYS A C 1
ATOM 686 O O . CYS A 1 91 ? 0.072 -1.279 5.202 1.00 93.00 91 CYS A O 1
ATOM 688 N N . PHE A 1 92 ? -0.236 0.781 6.052 1.00 93.94 92 PHE A N 1
ATOM 689 C CA . PHE A 1 92 ? 1.038 0.824 6.769 1.00 93.94 92 PHE A CA 1
ATOM 690 C C . PHE A 1 92 ? 1.098 -0.262 7.844 1.00 93.94 92 PHE A C 1
ATOM 692 O O . PHE A 1 92 ? 2.037 -1.055 7.843 1.00 93.94 92 PHE A O 1
ATOM 699 N N . HIS A 1 93 ? 0.061 -0.355 8.680 1.00 95.31 93 HIS A N 1
ATOM 700 C CA . HIS A 1 93 ? -0.067 -1.398 9.688 1.00 95.31 93 HIS A CA 1
ATOM 701 C C . HIS A 1 93 ? 0.050 -2.794 9.068 1.00 95.31 93 HIS A C 1
ATOM 703 O O . HIS A 1 93 ? 0.872 -3.589 9.499 1.00 95.31 93 HIS A O 1
ATOM 709 N N . ALA A 1 94 ? -0.700 -3.090 8.004 1.00 95.12 94 ALA A N 1
ATOM 710 C CA . ALA A 1 94 ? -0.658 -4.397 7.348 1.00 95.12 94 ALA A CA 1
ATOM 711 C C . ALA A 1 94 ? 0.737 -4.759 6.796 1.00 95.12 94 ALA A C 1
ATOM 713 O O . ALA A 1 94 ? 1.101 -5.933 6.779 1.00 95.12 94 ALA A O 1
ATOM 714 N N . LYS A 1 95 ? 1.538 -3.773 6.364 1.00 93.00 95 LYS A N 1
ATOM 715 C CA . LYS A 1 95 ? 2.922 -3.997 5.903 1.00 93.00 95 LYS A CA 1
ATOM 716 C C . LYS A 1 95 ? 3.893 -4.309 7.045 1.00 93.00 95 LYS A C 1
ATOM 718 O O . LYS A 1 95 ? 4.874 -5.005 6.800 1.00 93.00 95 LYS A O 1
ATOM 723 N N . THR A 1 96 ? 3.652 -3.771 8.239 1.00 93.44 96 THR A N 1
ATOM 724 C CA . THR A 1 96 ? 4.543 -3.874 9.411 1.00 93.44 96 THR A CA 1
ATOM 725 C C . THR A 1 96 ? 3.992 -4.784 10.510 1.00 93.44 96 THR A C 1
ATOM 727 O O . THR A 1 96 ? 4.637 -4.975 11.538 1.00 93.44 96 THR A O 1
ATOM 730 N N . CYS A 1 97 ? 2.809 -5.362 10.299 1.00 94.44 97 CYS A N 1
ATOM 731 C CA . CYS A 1 97 ? 2.131 -6.226 11.250 1.00 94.44 97 CYS A CA 1
ATOM 732 C C . CYS A 1 97 ? 2.964 -7.482 11.524 1.00 94.44 97 CYS A C 1
ATOM 734 O O . CYS A 1 97 ? 3.254 -8.260 10.614 1.00 94.44 97 CYS A O 1
ATOM 736 N N . ALA A 1 98 ? 3.306 -7.689 12.796 1.00 91.94 98 ALA A N 1
ATOM 737 C CA . ALA A 1 98 ? 4.067 -8.845 13.259 1.00 91.94 98 ALA A CA 1
ATOM 738 C C . ALA A 1 98 ? 3.185 -10.053 13.623 1.00 91.94 98 ALA A C 1
ATOM 740 O O . ALA A 1 98 ? 3.714 -11.106 13.973 1.00 91.94 98 ALA A O 1
ATOM 741 N N . THR A 1 99 ? 1.851 -9.929 13.552 1.00 92.56 99 THR A N 1
ATOM 742 C CA . THR A 1 99 ? 0.944 -11.056 13.802 1.00 92.56 99 THR A CA 1
ATOM 743 C C . THR A 1 99 ? 1.265 -12.193 12.819 1.00 92.56 99 THR A C 1
ATOM 745 O O . THR A 1 99 ? 1.269 -11.956 11.607 1.00 92.56 99 THR A O 1
ATOM 748 N N . PRO A 1 100 ? 1.528 -13.427 13.282 1.00 89.38 100 PRO A N 1
ATOM 749 C CA . PRO A 1 100 ? 1.819 -14.555 12.399 1.00 89.38 100 PRO A CA 1
ATOM 750 C C . PRO A 1 100 ? 0.736 -14.769 11.332 1.00 89.38 100 PRO A C 1
ATOM 752 O O . PRO A 1 100 ? -0.441 -14.475 11.547 1.00 89.38 100 PRO A O 1
ATOM 755 N N . PHE A 1 101 ? 1.120 -15.260 10.151 1.00 82.12 101 PHE A N 1
ATOM 756 C CA . PHE A 1 101 ? 0.135 -15.666 9.143 1.00 82.12 101 PHE A CA 1
ATOM 757 C C . PHE A 1 101 ? -0.679 -16.855 9.671 1.00 82.12 101 PHE A C 1
ATOM 759 O O . PHE A 1 101 ? -0.117 -17.781 10.248 1.00 82.12 101 PHE A O 1
ATOM 766 N N . GLY A 1 102 ? -2.002 -16.805 9.502 1.00 81.62 102 GLY A N 1
ATOM 767 C CA . GLY A 1 102 ? -2.934 -17.775 10.090 1.00 81.62 102 GLY A CA 1
ATOM 768 C C . GLY A 1 102 ? -3.454 -17.396 11.482 1.00 81.62 102 GLY A C 1
ATOM 769 O O . GLY A 1 102 ? -4.353 -18.062 11.983 1.00 81.62 102 GLY A O 1
ATOM 770 N N . GLN A 1 103 ? -2.947 -16.316 12.087 1.00 90.19 103 GLN A N 1
ATOM 771 C CA . GLN A 1 103 ? -3.533 -15.708 13.283 1.00 90.19 103 GLN A CA 1
ATOM 772 C C . GLN A 1 103 ? -4.244 -14.402 12.930 1.00 90.19 103 GLN A C 1
ATOM 774 O O . GLN A 1 103 ? -3.789 -13.654 12.062 1.00 90.19 103 GLN A O 1
ATOM 779 N N . HIS A 1 104 ? -5.339 -14.124 13.635 1.00 92.19 104 HIS A N 1
ATOM 780 C CA . HIS A 1 104 ? -6.118 -12.908 13.440 1.00 92.19 104 HIS A CA 1
ATOM 781 C C . HIS A 1 104 ? -5.473 -11.709 14.125 1.00 92.19 104 HIS A C 1
ATOM 783 O O . HIS A 1 104 ? -5.190 -11.734 15.326 1.00 92.19 104 HIS A O 1
ATOM 789 N N . CYS A 1 105 ? -5.269 -10.636 13.366 1.00 94.81 105 CYS A N 1
ATOM 790 C CA . CYS A 1 105 ? -4.864 -9.362 13.934 1.00 94.81 105 CYS A CA 1
ATOM 791 C C . CYS A 1 105 ? -6.068 -8.643 14.564 1.00 94.81 105 CYS A C 1
ATOM 793 O O . CYS A 1 105 ? -7.158 -8.614 13.996 1.00 94.81 105 CYS A O 1
ATOM 795 N N . VAL A 1 106 ? -5.858 -7.992 15.712 1.00 93.88 106 VAL A N 1
ATOM 796 C CA . VAL A 1 106 ? -6.901 -7.196 16.390 1.00 93.88 106 VAL A CA 1
ATOM 797 C C . VAL A 1 106 ? -7.328 -5.965 15.585 1.00 93.88 106 VAL A C 1
ATOM 799 O O . VAL A 1 106 ? -8.433 -5.456 15.757 1.00 93.88 106 VAL A O 1
ATOM 802 N N . VAL A 1 107 ? -6.465 -5.469 14.694 1.00 93.50 107 VAL A N 1
ATOM 803 C CA . VAL A 1 107 ? -6.750 -4.298 13.862 1.00 93.50 107 VAL A CA 1
ATOM 804 C C . VAL A 1 107 ? -7.683 -4.686 12.718 1.00 93.50 107 VAL A C 1
ATOM 806 O O . VAL A 1 107 ? -7.355 -5.517 11.869 1.00 93.50 107 VAL A O 1
ATOM 809 N N . SER A 1 108 ? -8.833 -4.012 12.655 1.00 87.69 108 SER A N 1
ATOM 810 C CA . SER A 1 108 ? -9.839 -4.213 11.609 1.00 87.69 108 SER A CA 1
ATOM 811 C C . SER A 1 108 ? -9.236 -4.154 10.200 1.00 87.69 108 SER A C 1
ATOM 813 O O . SER A 1 108 ? -8.503 -3.226 9.860 1.00 87.69 108 SER A O 1
ATOM 815 N N . GLN A 1 109 ? -9.583 -5.141 9.366 1.00 88.62 109 GLN A N 1
ATOM 816 C CA . GLN A 1 109 ? -9.129 -5.315 7.976 1.00 88.62 109 GLN A CA 1
ATOM 817 C C . GLN A 1 109 ? -7.631 -5.573 7.771 1.00 88.62 109 GLN A C 1
ATOM 819 O O . GLN A 1 109 ? -7.213 -5.693 6.617 1.00 88.62 109 GLN A O 1
ATOM 824 N N . CYS A 1 110 ? -6.828 -5.700 8.831 1.00 93.94 110 CYS A N 1
ATOM 825 C CA . CYS A 1 110 ? -5.408 -6.010 8.692 1.00 93.94 110 CYS A CA 1
ATOM 826 C C . CYS A 1 110 ? -5.195 -7.325 7.929 1.00 93.94 110 CYS A C 1
ATOM 828 O O . CYS A 1 110 ? -4.473 -7.331 6.935 1.00 93.94 110 CYS A O 1
ATOM 830 N N . ASP A 1 111 ? -5.891 -8.399 8.307 1.00 92.38 111 ASP A N 1
ATOM 831 C CA . ASP A 1 111 ? -5.754 -9.712 7.659 1.00 92.38 111 ASP A CA 1
ATOM 832 C C . ASP A 1 111 ? -6.077 -9.644 6.156 1.00 92.38 111 ASP A C 1
ATOM 834 O O . ASP A 1 111 ? -5.280 -10.062 5.314 1.00 92.38 111 ASP A O 1
ATOM 838 N N . TYR A 1 112 ? -7.194 -8.997 5.804 1.00 90.19 112 TYR A N 1
ATOM 839 C CA . TYR A 1 112 ? -7.584 -8.759 4.411 1.00 90.19 112 TYR A CA 1
ATOM 840 C C . TYR A 1 112 ? -6.508 -7.988 3.634 1.00 90.19 112 TYR A C 1
ATOM 842 O O . TYR A 1 112 ? -6.160 -8.346 2.505 1.00 90.19 112 TYR A O 1
ATOM 850 N N . LEU A 1 113 ? -5.975 -6.918 4.228 1.00 92.25 113 LEU A N 1
ATOM 851 C CA . LEU A 1 113 ? -4.951 -6.088 3.603 1.00 92.25 113 LEU A CA 1
ATOM 852 C C . LEU A 1 113 ? -3.632 -6.838 3.443 1.00 92.25 113 LEU A C 1
ATOM 854 O O . LEU A 1 113 ? -3.020 -6.736 2.382 1.00 92.25 113 LEU A O 1
ATOM 858 N N . ARG A 1 114 ? -3.212 -7.617 4.443 1.00 93.25 114 ARG A N 1
ATOM 859 C CA . ARG A 1 114 ? -2.005 -8.449 4.384 1.00 93.25 114 ARG A CA 1
ATOM 860 C C . ARG A 1 114 ? -2.071 -9.426 3.221 1.00 93.25 114 ARG A C 1
ATOM 862 O O . ARG A 1 114 ? -1.146 -9.469 2.413 1.00 93.25 114 ARG A O 1
ATOM 869 N N . GLU A 1 115 ? -3.181 -10.147 3.085 1.00 91.25 115 GLU A N 1
ATOM 870 C CA . GLU A 1 115 ? -3.379 -11.060 1.959 1.00 91.25 115 GLU A CA 1
ATOM 871 C C . GLU A 1 115 ? -3.405 -10.325 0.616 1.00 91.25 115 GLU A C 1
ATOM 873 O O . GLU A 1 115 ? -2.813 -10.781 -0.362 1.00 91.25 115 GLU A O 1
ATOM 878 N N . LYS A 1 116 ? -4.077 -9.170 0.548 1.00 90.00 116 LYS A N 1
ATOM 879 C CA . LYS A 1 116 ? -4.144 -8.371 -0.681 1.00 90.00 116 LYS A CA 1
ATOM 880 C C . LYS A 1 116 ? -2.765 -7.847 -1.090 1.00 90.00 116 LYS A C 1
ATOM 882 O O . LYS A 1 116 ? -2.433 -7.886 -2.272 1.00 90.00 116 LYS A O 1
ATOM 887 N N . ILE A 1 117 ? -1.957 -7.395 -0.130 1.00 90.81 117 ILE A N 1
ATOM 888 C CA . ILE A 1 117 ? -0.574 -6.952 -0.348 1.00 90.81 117 ILE A CA 1
ATOM 889 C C . ILE A 1 117 ? 0.293 -8.126 -0.809 1.00 90.81 117 ILE A C 1
ATOM 891 O O . ILE A 1 117 ? 1.052 -7.967 -1.762 1.00 90.81 117 ILE A O 1
ATOM 895 N N . ALA A 1 118 ? 0.168 -9.297 -0.180 1.00 90.44 118 ALA A N 1
ATOM 896 C CA . ALA A 1 118 ? 0.907 -10.494 -0.576 1.00 90.44 118 ALA A CA 1
ATOM 897 C C . ALA A 1 118 ? 0.578 -10.911 -2.019 1.00 90.44 118 ALA A C 1
ATOM 899 O O . ALA A 1 118 ? 1.487 -11.049 -2.834 1.00 90.44 118 ALA A O 1
ATOM 900 N N . ARG A 1 119 ? -0.715 -10.986 -2.370 1.00 91.25 119 ARG A N 1
ATOM 901 C CA . ARG A 1 119 ? -1.170 -11.286 -3.739 1.00 91.25 119 ARG A CA 1
ATOM 902 C C . ARG A 1 119 ? -0.708 -10.248 -4.759 1.00 91.25 119 ARG A C 1
ATOM 904 O O . ARG A 1 119 ? -0.359 -10.607 -5.878 1.00 91.25 119 ARG A O 1
ATOM 911 N N . LYS A 1 120 ? -0.696 -8.959 -4.397 1.00 89.69 120 LYS A N 1
ATOM 912 C CA . LYS A 1 120 ? -0.152 -7.915 -5.277 1.00 89.69 120 LYS A CA 1
ATOM 913 C C . LYS A 1 120 ? 1.335 -8.163 -5.541 1.00 89.69 120 LYS A C 1
ATOM 915 O O . LYS A 1 120 ? 1.719 -8.252 -6.695 1.00 89.69 120 LYS A O 1
ATOM 920 N N . ARG A 1 121 ? 2.138 -8.366 -4.491 1.00 90.19 121 ARG A N 1
ATOM 921 C CA . ARG A 1 121 ? 3.580 -8.639 -4.622 1.00 90.19 121 ARG A CA 1
ATOM 922 C C . ARG A 1 121 ? 3.866 -9.859 -5.493 1.00 90.19 121 ARG A C 1
ATOM 924 O O . ARG A 1 121 ? 4.792 -9.823 -6.292 1.00 90.19 121 ARG A O 1
ATOM 931 N N . GLU A 1 122 ? 3.084 -10.922 -5.343 1.00 92.88 122 GLU A N 1
ATOM 932 C CA . GLU A 1 122 ? 3.220 -12.126 -6.163 1.00 92.88 122 GLU A CA 1
ATOM 933 C C . GLU A 1 122 ? 2.954 -11.843 -7.648 1.00 92.88 122 GLU A C 1
ATOM 935 O O . GL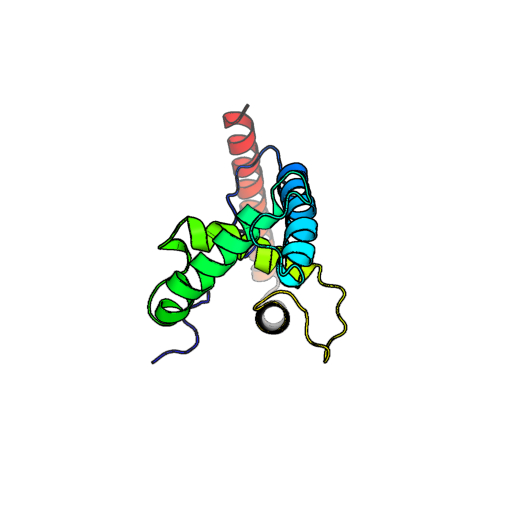U A 1 122 ? 3.751 -12.245 -8.498 1.00 92.88 122 GLU A O 1
ATOM 940 N N . ARG A 1 123 ? 1.881 -11.104 -7.960 1.00 93.06 123 ARG A N 1
ATOM 941 C CA . ARG A 1 123 ? 1.567 -10.688 -9.336 1.00 93.06 123 ARG A CA 1
ATOM 942 C C . ARG A 1 123 ? 2.634 -9.769 -9.913 1.00 93.06 123 ARG A C 1
ATOM 944 O O . ARG A 1 123 ? 3.139 -10.071 -10.986 1.00 93.06 123 ARG A O 1
ATOM 951 N N . ASP A 1 124 ? 3.045 -8.741 -9.174 1.00 89.62 124 ASP A N 1
ATOM 952 C CA . ASP A 1 124 ? 4.092 -7.806 -9.603 1.00 89.62 124 ASP A CA 1
ATOM 953 C C . ASP A 1 124 ? 5.395 -8.571 -9.927 1.00 89.62 124 ASP A C 1
ATOM 955 O O . ASP A 1 124 ? 6.058 -8.324 -10.933 1.00 89.62 124 ASP A O 1
ATOM 959 N N . GLN A 1 125 ? 5.753 -9.570 -9.111 1.00 92.81 125 GLN A N 1
ATOM 960 C CA . GLN A 1 125 ? 6.909 -10.431 -9.374 1.00 92.81 125 GLN A CA 1
ATOM 961 C C . GLN A 1 125 ? 6.716 -11.343 -10.590 1.00 92.81 125 GLN A C 1
ATOM 963 O O . GLN A 1 125 ? 7.673 -11.570 -11.331 1.00 92.81 125 GLN A O 1
ATOM 968 N N . ALA A 1 126 ? 5.519 -11.895 -10.792 1.00 93.94 126 ALA A N 1
ATOM 969 C CA . ALA A 1 126 ? 5.215 -12.725 -11.954 1.00 93.94 126 ALA A CA 1
ATOM 970 C C . ALA A 1 126 ? 5.280 -11.915 -13.257 1.00 93.94 126 ALA A C 1
ATOM 972 O O . ALA A 1 126 ? 5.908 -12.360 -14.216 1.00 93.94 126 ALA A O 1
ATOM 973 N N . GLU A 1 127 ? 4.718 -10.708 -13.265 1.00 93.00 127 GLU A N 1
ATOM 974 C CA . GLU A 1 127 ? 4.786 -9.774 -14.392 1.00 93.00 127 GLU A CA 1
ATOM 975 C C . GLU A 1 127 ? 6.231 -9.373 -14.697 1.00 93.00 127 GLU A C 1
ATOM 977 O O . GLU A 1 127 ? 6.656 -9.424 -15.851 1.00 93.00 127 GLU A O 1
ATOM 982 N N . LEU A 1 128 ? 7.030 -9.064 -13.667 1.00 92.50 128 LEU A N 1
ATOM 983 C CA . LEU A 1 128 ? 8.456 -8.769 -13.830 1.00 92.50 128 LEU A CA 1
ATOM 984 C C . LEU A 1 128 ? 9.237 -9.951 -14.416 1.00 92.50 128 LEU A C 1
ATOM 986 O O . LEU A 1 128 ? 10.095 -9.743 -15.277 1.00 92.50 128 LEU A O 1
ATOM 990 N N . ARG A 1 129 ? 8.963 -11.186 -13.975 1.00 93.62 129 ARG A N 1
ATOM 991 C CA . ARG A 1 129 ? 9.583 -12.389 -14.558 1.00 93.62 129 ARG A CA 1
ATOM 992 C C . ARG A 1 129 ? 9.194 -12.551 -16.025 1.00 93.62 129 ARG A C 1
ATOM 994 O O . ARG A 1 129 ? 10.078 -12.670 -16.865 1.00 93.62 129 ARG A O 1
ATOM 1001 N N . GLN A 1 130 ? 7.906 -12.438 -16.342 1.00 93.94 130 GLN A N 1
ATOM 1002 C CA . GLN A 1 130 ? 7.420 -12.559 -17.714 1.00 93.94 130 GLN A CA 1
ATOM 1003 C C . GLN A 1 130 ? 8.001 -11.472 -18.632 1.00 93.94 130 GLN A C 1
ATOM 1005 O O . GLN A 1 130 ? 8.356 -11.743 -19.778 1.00 93.94 130 GLN A O 1
ATOM 1010 N N . ALA A 1 131 ? 8.120 -10.234 -18.147 1.00 92.06 131 ALA A N 1
ATOM 1011 C CA . ALA A 1 131 ? 8.738 -9.147 -18.899 1.00 92.06 131 ALA A CA 1
ATOM 1012 C C . ALA A 1 131 ? 10.221 -9.432 -19.189 1.00 92.06 131 ALA A C 1
ATOM 1014 O O . ALA A 1 131 ? 10.671 -9.220 -20.315 1.00 92.06 131 ALA A O 1
ATOM 1015 N N . ARG A 1 132 ? 10.963 -9.958 -18.204 1.00 90.75 132 ARG A N 1
ATOM 1016 C CA . ARG A 1 132 ? 12.367 -10.367 -18.378 1.00 90.75 132 ARG A CA 1
ATOM 1017 C C . ARG A 1 132 ? 12.515 -11.486 -19.400 1.00 90.75 132 ARG A C 1
ATOM 1019 O O . ARG A 1 132 ? 13.345 -11.361 -20.290 1.00 90.75 132 ARG A O 1
ATOM 1026 N N . GLU A 1 133 ? 11.686 -12.522 -19.317 1.00 92.81 133 GLU A N 1
ATOM 1027 C CA . GLU A 1 133 ? 11.685 -13.635 -20.275 1.00 92.81 133 GLU A CA 1
ATOM 1028 C C . GLU A 1 133 ? 11.408 -13.140 -21.700 1.00 92.81 133 GLU A C 1
ATOM 1030 O O . GLU A 1 133 ? 12.174 -13.423 -22.616 1.00 92.81 133 GLU A O 1
ATOM 1035 N N . ARG A 1 134 ? 10.379 -12.299 -21.888 1.00 88.94 134 ARG A N 1
ATOM 1036 C CA . ARG A 1 134 ? 10.060 -11.706 -23.200 1.00 88.94 134 ARG A CA 1
ATOM 1037 C C . ARG A 1 134 ? 11.204 -10.865 -23.765 1.00 88.94 134 ARG A C 1
ATOM 1039 O O . ARG A 1 134 ? 11.407 -10.855 -24.978 1.00 88.94 134 ARG A O 1
ATOM 1046 N N . LEU A 1 135 ? 11.910 -10.115 -22.917 1.00 86.31 135 LEU A N 1
ATOM 1047 C CA . LEU A 1 135 ? 13.074 -9.333 -23.335 1.00 86.31 135 LEU A CA 1
ATOM 1048 C C . LEU A 1 135 ? 14.248 -10.237 -23.706 1.00 86.31 135 LEU A C 1
ATOM 1050 O O . LEU A 1 135 ? 14.897 -9.983 -24.716 1.00 86.31 135 LEU A O 1
ATOM 1054 N N . GLN A 1 136 ? 14.488 -11.294 -22.931 1.00 86.06 136 GLN A N 1
ATOM 1055 C CA . GLN A 1 136 ? 15.550 -12.254 -23.203 1.00 86.06 136 GLN A CA 1
ATOM 1056 C C . GLN A 1 136 ? 15.343 -12.951 -24.552 1.00 86.06 136 GLN A C 1
ATOM 1058 O O . GLN A 1 136 ? 16.248 -12.921 -25.382 1.00 86.06 136 GLN A O 1
ATOM 1063 N N . THR A 1 137 ? 14.143 -13.475 -24.821 1.00 85.69 137 THR A N 1
ATOM 1064 C CA . THR A 1 137 ? 13.824 -14.101 -26.116 1.00 85.69 137 THR A CA 1
ATOM 1065 C C . THR A 1 137 ? 14.055 -13.135 -27.279 1.00 85.69 137 THR A C 1
ATOM 1067 O O . THR A 1 137 ? 14.717 -13.475 -28.254 1.00 85.69 137 THR A O 1
ATOM 1070 N N . LYS A 1 138 ? 13.591 -11.883 -27.157 1.00 82.75 138 LYS A N 1
ATOM 1071 C CA . LYS A 1 138 ? 13.828 -10.859 -28.187 1.00 82.75 138 LYS A CA 1
ATOM 1072 C C . LYS A 1 138 ? 15.315 -10.580 -28.395 1.00 82.75 138 LYS A C 1
ATOM 1074 O O . LYS A 1 138 ? 15.744 -10.402 -29.528 1.00 82.75 138 LYS A O 1
ATOM 1079 N N . LEU A 1 139 ? 16.099 -10.521 -27.320 1.00 81.56 139 LEU A N 1
ATOM 1080 C CA . LEU A 1 139 ? 17.533 -10.257 -27.404 1.00 81.56 139 LEU A CA 1
ATOM 1081 C C . LEU A 1 139 ? 18.264 -11.368 -28.169 1.00 81.56 139 LEU A C 1
ATOM 1083 O O . LEU A 1 139 ? 19.152 -11.068 -28.967 1.00 81.56 139 LEU A O 1
ATOM 1087 N N . GLU A 1 140 ? 17.883 -12.625 -27.946 1.00 80.50 140 GLU A N 1
ATOM 1088 C CA . GLU A 1 140 ? 18.445 -13.792 -28.634 1.00 80.50 140 GLU A CA 1
ATOM 1089 C C . GLU A 1 140 ? 18.081 -13.806 -30.129 1.00 80.50 140 GLU A C 1
ATOM 1091 O O . GLU A 1 140 ? 18.937 -14.088 -30.964 1.00 80.50 140 GLU A O 1
ATOM 1096 N N . GLU A 1 141 ? 16.853 -13.418 -30.481 1.00 87.88 141 GLU A N 1
ATOM 1097 C CA . GLU A 1 141 ? 16.373 -13.364 -31.872 1.00 87.88 141 GLU A CA 1
ATOM 1098 C C . GLU A 1 141 ? 16.927 -12.179 -32.680 1.00 87.88 141 GLU A C 1
ATOM 1100 O O . GLU A 1 141 ? 16.944 -12.207 -33.913 1.00 87.88 141 GLU A O 1
ATOM 1105 N N . TRP A 1 142 ? 17.333 -11.093 -32.021 1.00 88.56 142 TRP A N 1
ATOM 1106 C CA . TRP A 1 142 ? 17.719 -9.871 -32.723 1.00 88.56 142 TRP A CA 1
ATOM 1107 C C . TRP A 1 142 ? 19.132 -9.948 -33.318 1.00 88.56 142 TRP A C 1
ATOM 1109 O O . TRP A 1 142 ? 20.064 -10.399 -32.652 1.00 88.56 142 TRP A O 1
ATOM 1119 N N . PRO A 1 143 ? 19.342 -9.417 -34.536 1.00 92.25 143 PRO A N 1
ATOM 1120 C CA . PRO A 1 143 ? 20.683 -9.170 -35.058 1.00 92.25 143 PRO A CA 1
ATOM 1121 C C . PRO A 1 143 ? 21.495 -8.247 -34.137 1.00 92.25 143 PRO A C 1
ATOM 1123 O O . PRO A 1 143 ? 20.931 -7.416 -33.413 1.00 92.25 143 PRO A O 1
ATOM 1126 N N . VAL A 1 144 ? 22.826 -8.374 -34.171 1.00 89.88 144 VAL A N 1
ATOM 1127 C CA . VAL A 1 144 ? 23.751 -7.607 -33.313 1.00 89.88 144 VAL A CA 1
ATOM 1128 C C . VAL A 1 144 ? 23.526 -6.105 -33.480 1.00 89.88 144 VAL A C 1
ATOM 1130 O O . VAL A 1 144 ? 23.455 -5.380 -32.492 1.00 89.88 144 VAL A O 1
ATOM 1133 N N . GLU A 1 145 ? 23.336 -5.653 -34.715 1.00 91.94 145 GLU A N 1
ATOM 1134 C CA . GLU A 1 145 ? 23.163 -4.250 -35.090 1.00 91.94 145 GLU A CA 1
ATOM 1135 C C . GLU A 1 145 ? 21.918 -3.661 -34.424 1.00 91.94 145 GLU A C 1
ATOM 1137 O O . GLU A 1 145 ? 21.952 -2.563 -33.869 1.00 91.94 145 GLU A O 1
ATOM 1142 N N . ARG A 1 146 ? 20.823 -4.432 -34.401 1.00 88.50 146 ARG A N 1
ATOM 1143 C CA . ARG A 1 146 ? 19.579 -4.026 -33.744 1.00 88.50 146 ARG A CA 1
ATOM 1144 C C . ARG A 1 146 ? 19.747 -3.934 -32.229 1.00 88.50 146 ARG A C 1
ATOM 1146 O O . ARG A 1 146 ? 19.197 -3.021 -31.618 1.00 88.50 146 ARG A O 1
ATOM 1153 N N . ARG A 1 147 ? 20.501 -4.853 -31.615 1.00 88.38 147 ARG A N 1
ATOM 1154 C CA . ARG A 1 147 ? 20.796 -4.793 -30.173 1.00 88.38 147 ARG A CA 1
ATOM 1155 C C . ARG A 1 147 ? 21.612 -3.555 -29.814 1.00 88.38 147 ARG A C 1
ATOM 1157 O O . ARG A 1 147 ? 21.271 -2.882 -28.847 1.00 88.38 147 ARG A O 1
ATOM 1164 N N . VAL A 1 148 ? 22.646 -3.243 -30.598 1.00 91.19 148 VAL A N 1
ATOM 1165 C CA . VAL A 1 148 ? 23.478 -2.044 -30.400 1.00 91.19 148 VAL A CA 1
ATOM 1166 C C . VAL A 1 148 ? 22.626 -0.781 -30.522 1.00 91.19 148 VAL A C 1
ATOM 1168 O O . VAL A 1 148 ? 22.632 0.038 -29.606 1.00 91.19 148 VAL A O 1
ATOM 1171 N N . ALA A 1 149 ? 21.805 -0.680 -31.572 1.00 91.25 149 ALA A N 1
ATOM 1172 C CA . ALA A 1 149 ? 20.902 0.454 -31.763 1.00 91.25 149 ALA A CA 1
ATOM 1173 C C . ALA A 1 149 ? 19.907 0.629 -30.598 1.00 91.2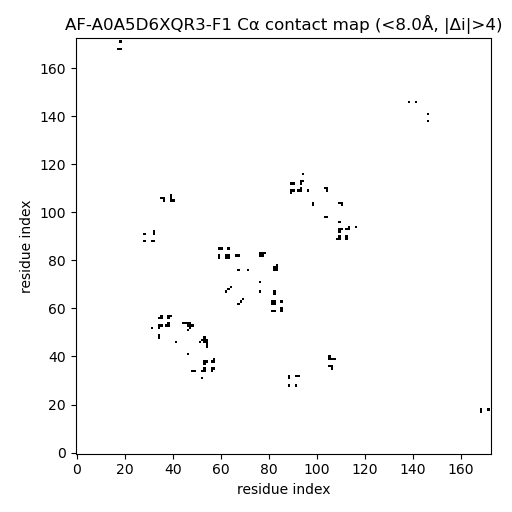5 149 ALA A C 1
ATOM 1175 O O . ALA A 1 149 ? 19.662 1.753 -30.161 1.00 91.25 149 ALA A O 1
ATOM 1176 N N . GLN A 1 150 ? 19.359 -0.467 -30.054 1.00 89.50 150 GLN A N 1
ATOM 1177 C CA . GLN A 1 150 ? 18.465 -0.399 -28.893 1.00 89.50 150 GLN A CA 1
ATOM 1178 C C . GLN A 1 150 ? 19.193 0.096 -27.638 1.00 89.50 150 GLN A C 1
ATOM 1180 O O . GLN A 1 150 ? 18.680 0.968 -26.946 1.00 89.50 150 GLN A O 1
ATOM 1185 N N . VAL A 1 151 ? 20.392 -0.419 -27.354 1.00 91.31 151 VAL A N 1
ATOM 1186 C CA . VAL A 1 151 ? 21.184 0.008 -26.188 1.00 91.31 151 VAL A CA 1
ATOM 1187 C C . VAL A 1 151 ? 21.551 1.490 -26.281 1.00 91.31 151 VAL A C 1
ATOM 1189 O O . VAL A 1 151 ? 21.507 2.204 -25.279 1.00 91.31 151 VAL A O 1
ATOM 1192 N N . GLU A 1 152 ? 21.888 1.978 -27.474 1.00 94.88 152 GLU A N 1
ATOM 1193 C CA . GLU A 1 152 ? 22.164 3.397 -27.701 1.00 94.88 152 GLU A CA 1
ATOM 1194 C C . GLU A 1 152 ? 20.922 4.269 -27.488 1.00 94.88 152 GLU A C 1
ATOM 1196 O O . GLU A 1 152 ? 21.016 5.300 -26.814 1.00 94.88 152 GLU A O 1
ATOM 1201 N N . ALA A 1 153 ? 19.762 3.840 -27.993 1.00 94.19 153 ALA A N 1
ATOM 1202 C CA . ALA A 1 153 ? 18.491 4.528 -27.780 1.00 94.19 153 ALA A CA 1
ATOM 1203 C C . ALA A 1 153 ? 18.101 4.561 -26.291 1.00 94.19 153 ALA A C 1
ATOM 1205 O O . ALA A 1 153 ? 17.783 5.627 -25.759 1.00 94.19 153 ALA A O 1
ATOM 1206 N N . ASP A 1 154 ? 18.204 3.428 -25.591 1.00 93.25 154 ASP A N 1
ATOM 1207 C CA . ASP A 1 154 ? 17.922 3.327 -24.156 1.00 93.25 154 ASP A CA 1
ATOM 1208 C C . ASP A 1 154 ? 18.868 4.227 -23.352 1.00 93.25 154 ASP A C 1
ATOM 1210 O O . ASP A 1 154 ? 18.438 4.952 -22.453 1.00 93.25 154 ASP A O 1
ATOM 1214 N N . ARG A 1 155 ? 20.159 4.257 -23.710 1.00 96.31 155 ARG A N 1
ATOM 1215 C CA . ARG A 1 155 ? 21.146 5.155 -23.097 1.00 96.31 155 ARG A CA 1
ATOM 1216 C C . ARG A 1 155 ? 20.756 6.622 -23.273 1.00 96.31 155 ARG A C 1
ATOM 1218 O O . ARG A 1 155 ? 20.830 7.380 -22.307 1.00 96.31 155 ARG A O 1
ATOM 1225 N N . GLN A 1 156 ? 20.370 7.038 -24.480 1.00 97.44 156 GLN A N 1
ATOM 1226 C CA . GLN A 1 156 ? 19.932 8.414 -24.740 1.00 97.44 156 GLN A CA 1
ATOM 1227 C C . GLN A 1 156 ? 18.689 8.766 -23.917 1.00 97.44 156 GLN A C 1
ATOM 1229 O O . GLN A 1 156 ? 18.659 9.814 -23.272 1.00 97.44 156 GLN A O 1
ATOM 1234 N N . HIS A 1 157 ? 17.711 7.862 -23.868 1.00 95.75 157 HIS A N 1
ATOM 1235 C CA . HIS A 1 157 ? 16.490 8.049 -23.094 1.00 95.75 157 HIS A CA 1
ATOM 1236 C C . HIS A 1 157 ? 16.769 8.199 -21.590 1.00 95.75 157 HIS A C 1
ATOM 1238 O O 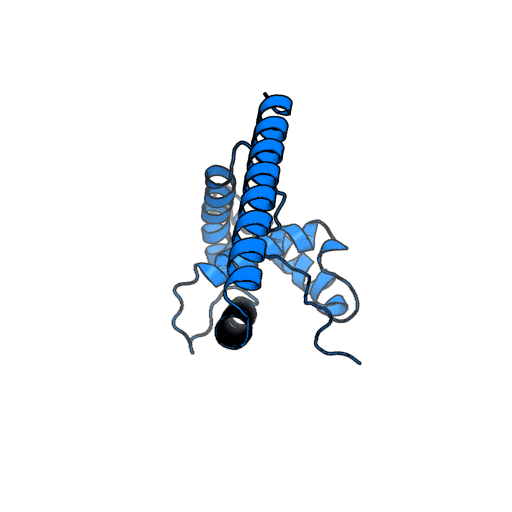. HIS A 1 157 ? 16.273 9.124 -20.949 1.00 95.75 157 HIS A O 1
ATOM 1244 N N . VAL A 1 158 ? 17.625 7.343 -21.024 1.00 96.38 158 VAL A N 1
ATOM 1245 C CA . VAL A 1 158 ? 18.018 7.416 -19.607 1.00 96.38 158 VAL A CA 1
ATOM 1246 C C . VAL A 1 158 ? 18.728 8.733 -19.293 1.00 96.38 158 VAL A C 1
ATOM 1248 O O . VAL A 1 158 ? 18.438 9.358 -18.273 1.00 96.38 158 VAL A O 1
ATOM 1251 N N . LEU A 1 159 ? 19.635 9.190 -20.162 1.00 96.62 159 LEU A N 1
ATOM 1252 C CA . LEU A 1 159 ? 20.309 10.480 -19.985 1.00 96.62 159 LEU A CA 1
ATOM 1253 C C . LEU A 1 159 ? 19.319 11.650 -20.012 1.00 96.62 159 LEU A C 1
ATOM 1255 O O . LEU A 1 159 ? 19.450 12.572 -19.207 1.00 96.62 159 LEU A O 1
ATOM 1259 N N . GLN A 1 160 ? 18.312 11.591 -20.884 1.00 96.50 160 GLN A N 1
ATOM 1260 C CA . GLN A 1 160 ? 17.251 12.592 -20.937 1.00 96.50 160 GLN A CA 1
ATOM 1261 C C . GLN A 1 160 ? 16.430 12.616 -19.641 1.00 96.50 160 GLN A C 1
ATOM 1263 O O . GLN A 1 160 ? 16.261 13.681 -19.052 1.00 96.50 160 GLN A O 1
ATOM 1268 N N . LEU A 1 161 ? 16.018 11.451 -19.131 1.00 95.94 161 LEU A N 1
ATOM 1269 C CA . LEU A 1 161 ? 15.317 11.349 -17.845 1.00 95.94 161 LEU A CA 1
ATOM 1270 C C . LEU A 1 161 ? 16.153 11.912 -16.687 1.00 95.94 161 LEU A C 1
ATOM 1272 O O . LEU A 1 161 ? 15.633 12.613 -15.819 1.00 95.94 161 LEU A O 1
ATOM 1276 N N . ILE A 1 162 ? 17.461 11.636 -16.664 1.00 95.75 162 ILE A N 1
ATOM 1277 C CA . ILE A 1 162 ? 18.368 12.188 -15.649 1.00 95.75 162 ILE A CA 1
ATOM 1278 C C . ILE A 1 162 ? 18.407 13.718 -15.737 1.00 95.75 162 ILE A C 1
ATOM 1280 O O . ILE A 1 162 ? 18.307 14.383 -14.703 1.00 95.75 162 ILE A O 1
ATOM 1284 N N . ALA A 1 163 ? 18.525 14.276 -16.943 1.00 95.88 163 ALA A N 1
ATOM 1285 C CA . ALA A 1 163 ? 18.538 15.720 -17.154 1.00 95.88 163 ALA A CA 1
ATOM 1286 C C . ALA A 1 163 ? 17.221 16.374 -16.703 1.00 95.88 163 ALA A C 1
ATOM 1288 O O . ALA A 1 163 ? 17.244 17.390 -16.008 1.00 95.88 163 ALA A O 1
ATOM 1289 N N . GLU A 1 164 ? 16.078 15.762 -17.015 1.00 94.62 164 GLU A N 1
ATOM 1290 C CA . GLU A 1 164 ? 14.758 16.220 -16.567 1.00 94.62 164 GLU A CA 1
ATOM 1291 C C . GLU A 1 164 ? 14.638 16.207 -15.038 1.00 94.62 164 GLU A C 1
ATOM 1293 O O . GLU A 1 164 ? 14.215 17.200 -14.443 1.00 94.62 164 GLU A O 1
ATOM 1298 N N . ILE A 1 165 ? 15.078 15.129 -14.378 1.00 93.75 165 ILE A N 1
ATOM 1299 C CA . ILE A 1 165 ? 15.085 15.031 -12.909 1.00 93.75 165 ILE A CA 1
ATOM 1300 C C . ILE A 1 165 ? 15.963 16.125 -12.293 1.00 93.75 165 ILE A C 1
ATOM 1302 O O . ILE A 1 165 ? 15.596 16.714 -11.274 1.00 93.75 165 ILE A O 1
ATOM 1306 N N . GLN A 1 166 ? 17.131 16.397 -12.874 1.00 93.19 166 GLN A N 1
ATOM 1307 C CA . GLN A 1 166 ? 18.028 17.447 -12.391 1.00 93.19 166 GLN A CA 1
ATOM 1308 C C . GLN A 1 166 ? 17.425 18.842 -12.581 1.00 93.19 166 GLN A C 1
ATOM 1310 O O . GLN A 1 166 ? 17.440 19.635 -11.639 1.00 93.19 166 GLN A O 1
ATOM 1315 N N . ALA A 1 167 ? 16.838 19.122 -13.745 1.00 93.06 167 ALA A N 1
ATOM 1316 C CA . ALA A 1 167 ? 16.168 20.389 -14.021 1.00 93.06 167 ALA A CA 1
ATOM 1317 C C . ALA A 1 167 ? 14.978 20.610 -13.074 1.00 93.06 167 ALA A C 1
ATOM 1319 O O . ALA A 1 167 ? 14.779 21.700 -12.541 1.00 93.06 167 ALA A O 1
ATOM 1320 N N . GLU A 1 168 ? 14.210 19.556 -12.803 1.00 90.19 168 GLU A N 1
ATOM 1321 C CA . GLU A 1 168 ? 13.102 19.585 -11.854 1.00 90.19 168 GLU A CA 1
ATOM 1322 C C . GLU A 1 168 ? 13.566 19.847 -10.418 1.00 90.19 168 GLU A C 1
ATOM 1324 O O . GLU A 1 168 ? 12.935 20.615 -9.696 1.00 90.19 168 GLU A O 1
ATOM 1329 N N . ARG A 1 169 ? 14.692 19.256 -10.000 1.00 87.12 169 ARG A N 1
ATOM 1330 C CA . ARG A 1 169 ? 15.296 19.536 -8.689 1.00 87.12 169 ARG A CA 1
ATOM 1331 C C . ARG A 1 169 ? 15.798 20.971 -8.584 1.00 87.12 169 ARG A C 1
ATOM 1333 O O . ARG A 1 169 ? 15.594 21.581 -7.543 1.00 87.12 169 ARG A O 1
ATOM 1340 N N . ALA A 1 170 ? 16.415 21.502 -9.638 1.00 86.94 170 ALA A N 1
ATOM 1341 C CA . ALA A 1 170 ? 16.902 22.879 -9.669 1.00 86.94 170 ALA A CA 1
ATOM 1342 C C . ALA A 1 170 ? 15.756 23.903 -9.600 1.00 86.94 170 ALA A C 1
ATOM 1344 O O . ALA A 1 170 ? 15.889 24.909 -8.922 1.00 86.94 170 ALA A O 1
ATOM 1345 N N . ARG A 1 171 ? 14.607 23.626 -10.235 1.00 84.75 171 ARG A N 1
ATOM 1346 C CA . ARG A 1 171 ? 13.402 24.481 -10.166 1.00 84.75 171 ARG A CA 1
ATOM 1347 C C . ARG A 1 171 ? 12.710 24.494 -8.800 1.00 84.75 171 ARG A C 1
ATOM 1349 O O . ARG A 1 171 ? 11.860 25.346 -8.563 1.00 84.75 171 ARG A O 1
ATOM 1356 N N . ARG A 1 172 ? 13.000 23.513 -7.943 1.00 76.94 172 ARG A N 1
ATOM 1357 C CA . ARG A 1 172 ? 12.393 23.354 -6.611 1.00 76.94 172 ARG A CA 1
ATOM 1358 C C . ARG A 1 172 ? 13.263 23.910 -5.478 1.00 76.94 172 ARG A C 1
ATOM 1360 O O . ARG A 1 172 ? 12.840 23.816 -4.326 1.00 76.94 172 ARG A O 1
ATOM 1367 N N . GLN A 1 173 ? 14.455 24.415 -5.796 1.00 54.03 173 GLN A N 1
ATOM 1368 C CA . GLN A 1 173 ? 15.337 25.160 -4.890 1.00 54.03 173 GLN A CA 1
ATOM 1369 C C . GLN A 1 173 ? 15.099 26.657 -5.067 1.00 54.03 173 GLN A C 1
ATOM 1371 O O . GLN A 1 173 ? 15.192 27.365 -4.043 1.00 54.03 173 GLN A O 1
#

Radius of gyration: 21.98 Å; Cα contacts (8 Å, |Δi|>4): 82; chains: 1; bounding box: 45×43×62 Å

Solvent-accessible surface area (backbone atoms only — not comparable to full-atom values): 10166 Å² total; per-residue (Å²): 134,81,94,66,87,75,83,78,72,60,89,77,62,79,68,86,66,90,86,73,53,72,68,60,53,49,50,51,46,52,63,49,42,57,27,41,57,49,32,51,73,52,84,65,82,83,41,58,53,72,86,42,39,20,41,56,45,43,54,45,51,54,47,30,55,69,57,45,57,80,36,64,88,82,48,67,62,75,83,34,70,70,43,39,57,51,44,54,49,49,53,50,41,31,76,68,55,79,66,54,90,96,54,85,55,73,42,84,65,28,61,62,45,36,53,50,51,52,53,46,54,52,48,56,51,49,52,52,49,51,52,50,51,57,50,50,56,50,59,72,73,45,56,70,68,58,52,51,53,49,54,52,51,51,51,52,52,52,52,49,53,52,52,51,55,50,53,54,53,62,75,74,107

Nearest PDB structures (foldseek):
  2y6x-assembly1_A  TM=2.677E-01  e=2.229E+00  Thermosynechococcus vestitus